Protein AF-A0A9E5JMS5-F1 (afdb_monomer_lite)

Radius of gyration: 12.83 Å; chains: 1; bounding box: 31×19×30 Å

pLDDT: mean 88.84, std 8.73, range [53.75, 96.5]

Structure (mmCIF, N/CA/C/O backbone):
data_AF-A0A9E5JMS5-F1
#
_entry.id   AF-A0A9E5JMS5-F1
#
loop_
_atom_site.group_PDB
_atom_site.id
_atom_site.type_symbol
_atom_site.label_atom_id
_atom_site.label_alt_id
_atom_site.label_comp_id
_atom_site.label_asym_id
_atom_site.label_entity_id
_atom_site.label_seq_id
_atom_site.pdbx_PDB_ins_code
_atom_site.Car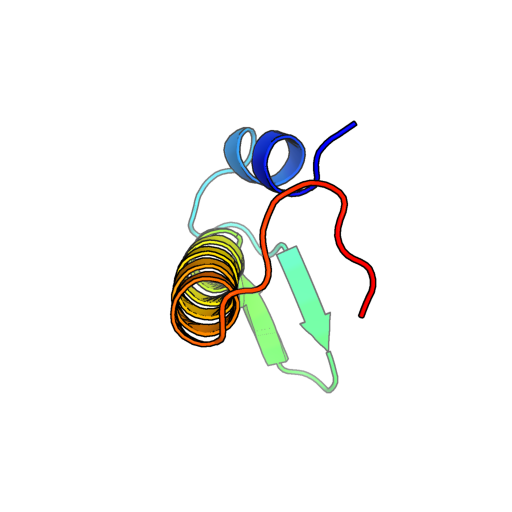tn_x
_atom_site.Cartn_y
_atom_site.Cartn_z
_atom_site.occupancy
_atom_site.B_iso_or_equiv
_atom_site.auth_seq_id
_atom_site.auth_comp_id
_atom_site.auth_asym_id
_atom_site.auth_atom_id
_atom_site.pdbx_PDB_model_num
ATOM 1 N N . MET A 1 1 ? -4.497 17.622 0.260 1.00 53.75 1 MET A N 1
ATOM 2 C CA . MET A 1 1 ? -3.546 16.843 -0.561 1.00 53.75 1 MET A CA 1
ATOM 3 C C . MET A 1 1 ? -3.198 15.574 0.207 1.00 53.75 1 MET A C 1
ATOM 5 O O . MET A 1 1 ? -2.802 15.694 1.357 1.00 53.75 1 MET A O 1
ATOM 9 N N . ASN A 1 2 ? -3.464 14.386 -0.345 1.00 72.69 2 ASN A N 1
ATOM 10 C CA . ASN A 1 2 ? -3.282 13.099 0.341 1.00 72.69 2 ASN A CA 1
ATOM 11 C C . ASN A 1 2 ? -2.104 12.350 -0.306 1.00 72.69 2 ASN A C 1
ATOM 13 O O . ASN A 1 2 ? -2.022 12.270 -1.530 1.00 72.69 2 ASN A O 1
ATOM 17 N N . LEU A 1 3 ? -1.181 11.818 0.499 1.00 70.88 3 LEU A N 1
ATOM 18 C CA . LEU A 1 3 ? -0.025 11.082 -0.017 1.00 70.88 3 LEU A CA 1
ATOM 19 C C . LEU A 1 3 ? -0.453 9.871 -0.860 1.00 70.88 3 LEU A C 1
ATOM 21 O O . LEU A 1 3 ? 0.147 9.616 -1.897 1.00 70.88 3 LEU A O 1
ATOM 25 N N . ALA A 1 4 ? -1.536 9.185 -0.483 1.00 69.94 4 ALA A N 1
ATOM 26 C CA . ALA A 1 4 ? -2.053 8.039 -1.229 1.00 69.94 4 ALA A CA 1
ATOM 27 C C . ALA A 1 4 ? -2.414 8.406 -2.679 1.00 69.94 4 ALA A C 1
ATOM 29 O O . ALA A 1 4 ? -2.007 7.712 -3.604 1.00 69.94 4 ALA A O 1
ATOM 30 N N . THR A 1 5 ? -3.061 9.558 -2.887 1.00 74.44 5 THR A N 1
ATOM 31 C CA . THR A 1 5 ? -3.435 10.027 -4.233 1.00 74.44 5 THR A CA 1
ATOM 32 C C . THR A 1 5 ? -2.238 10.395 -5.111 1.00 74.44 5 THR A C 1
ATOM 34 O O . THR A 1 5 ? -2.321 10.289 -6.325 1.00 74.44 5 THR A O 1
ATOM 37 N N . ILE A 1 6 ? -1.104 10.801 -4.530 1.00 76.31 6 ILE A N 1
ATOM 38 C CA . ILE A 1 6 ? 0.117 11.089 -5.307 1.00 76.31 6 ILE A CA 1
ATOM 39 C C . ILE A 1 6 ? 0.747 9.782 -5.800 1.00 76.31 6 ILE A C 1
ATOM 41 O O . ILE A 1 6 ? 1.308 9.716 -6.894 1.00 76.31 6 ILE A O 1
ATOM 45 N N . LEU A 1 7 ? 0.641 8.724 -4.998 1.00 74.88 7 LEU A N 1
ATOM 46 C CA . LEU A 1 7 ? 1.234 7.434 -5.319 1.00 74.88 7 LEU A CA 1
ATOM 47 C C . LEU A 1 7 ? 0.468 6.716 -6.429 1.00 74.88 7 LEU A C 1
ATOM 49 O O . LEU A 1 7 ? 1.095 6.003 -7.199 1.00 74.88 7 LEU A O 1
ATOM 53 N N . GLU A 1 8 ? -0.849 6.885 -6.548 1.00 75.50 8 GLU A N 1
ATOM 54 C CA . GLU A 1 8 ? -1.684 6.231 -7.572 1.00 75.50 8 GLU A CA 1
ATOM 55 C C . GLU A 1 8 ? -1.290 6.587 -9.015 1.00 75.50 8 GLU A C 1
ATOM 57 O O . GLU A 1 8 ? -1.341 5.719 -9.881 1.00 75.50 8 GLU A O 1
ATOM 62 N N . SER A 1 9 ? -0.797 7.802 -9.267 1.00 82.50 9 SER A N 1
ATOM 63 C CA . SER A 1 9 ? -0.461 8.284 -10.618 1.00 82.50 9 SER A CA 1
ATOM 64 C C . SER A 1 9 ? 0.794 7.664 -11.251 1.00 82.50 9 SER A C 1
ATOM 66 O O . SER A 1 9 ? 1.124 7.993 -12.388 1.00 82.50 9 SER A O 1
ATOM 68 N N . HIS A 1 10 ? 1.516 6.797 -10.536 1.00 87.38 10 HIS A N 1
ATOM 69 C CA . HIS A 1 10 ? 2.808 6.262 -10.972 1.00 87.38 10 HIS A CA 1
ATOM 70 C C . HIS A 1 10 ? 2.745 4.752 -11.265 1.00 87.38 10 HIS A C 1
ATOM 72 O O . HIS A 1 10 ? 2.072 4.016 -10.539 1.00 87.38 10 HIS A O 1
ATOM 78 N N . PRO A 1 11 ? 3.458 4.228 -12.280 1.00 92.12 11 PRO A N 1
ATOM 79 C CA . PRO A 1 11 ? 3.545 2.785 -12.499 1.00 92.12 11 PRO A CA 1
ATOM 80 C C . PRO A 1 11 ? 4.118 2.067 -11.270 1.00 92.12 11 PRO A C 1
ATOM 82 O O . PRO A 1 11 ? 5.038 2.570 -10.628 1.00 92.12 11 PRO A O 1
ATOM 85 N N . GLY A 1 12 ? 3.577 0.891 -10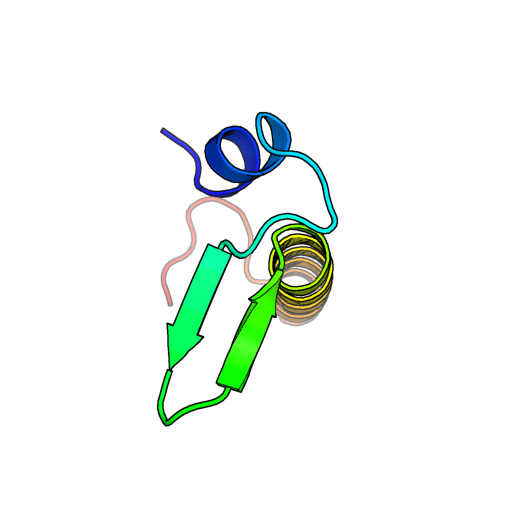.938 1.00 91.94 12 GLY A N 1
ATOM 86 C CA . GLY A 1 12 ? 3.933 0.156 -9.717 1.00 91.94 12 GLY A CA 1
ATOM 87 C C . GLY A 1 12 ? 5.426 -0.138 -9.591 1.00 91.94 12 GLY A C 1
ATOM 88 O O . GLY A 1 12 ? 5.994 0.144 -8.543 1.00 91.94 12 GLY A O 1
ATOM 89 N N . ASP A 1 13 ? 6.049 -0.603 -10.672 1.00 94.00 13 ASP A N 1
ATOM 90 C CA . ASP A 1 13 ? 7.465 -0.996 -10.703 1.00 94.00 13 ASP A CA 1
ATOM 91 C C . ASP A 1 13 ? 8.433 0.187 -10.848 1.00 94.00 13 ASP A C 1
ATOM 93 O O . ASP A 1 13 ? 9.651 0.013 -10.823 1.00 94.00 13 ASP A O 1
ATOM 97 N N . SER A 1 14 ? 7.921 1.413 -11.010 1.00 94.81 14 SER A N 1
ATOM 98 C CA . SER A 1 14 ? 8.784 2.591 -11.081 1.00 94.81 14 SER A CA 1
ATOM 99 C C . SER A 1 14 ? 9.425 2.881 -9.718 1.00 94.81 14 SER A C 1
ATOM 101 O O . SER A 1 14 ? 8.755 2.768 -8.684 1.00 94.81 14 SER A O 1
ATOM 103 N N . PRO A 1 15 ? 10.708 3.286 -9.687 1.00 94.94 15 PRO A N 1
ATOM 104 C CA . PRO A 1 15 ? 11.378 3.668 -8.452 1.00 94.94 15 PRO A CA 1
ATOM 105 C C . PRO A 1 15 ? 10.718 4.915 -7.851 1.00 94.94 15 PRO A C 1
ATOM 107 O O . PRO A 1 15 ? 10.482 5.902 -8.547 1.00 94.94 15 PRO A O 1
ATOM 110 N N . ALA A 1 16 ? 10.441 4.869 -6.550 1.00 93.62 16 ALA A N 1
ATOM 111 C CA . ALA A 1 16 ? 9.814 5.955 -5.801 1.00 93.62 16 ALA A CA 1
ATOM 112 C C . ALA A 1 16 ? 10.779 6.586 -4.788 1.00 93.62 16 ALA A C 1
ATOM 114 O O . ALA A 1 16 ? 10.903 7.807 -4.726 1.00 93.62 16 ALA A O 1
ATOM 115 N N . ILE A 1 17 ? 11.481 5.764 -4.000 1.00 93.88 17 ILE A N 1
ATOM 116 C CA . ILE A 1 17 ? 12.445 6.223 -2.990 1.00 93.88 17 ILE A CA 1
ATOM 117 C C . ILE A 1 17 ? 13.734 5.422 -3.126 1.00 93.88 17 ILE A C 1
ATOM 119 O O . ILE A 1 17 ? 13.706 4.197 -3.191 1.00 93.88 17 ILE A O 1
ATOM 123 N N . ILE A 1 18 ? 14.873 6.111 -3.097 1.00 94.62 18 ILE A N 1
ATOM 124 C CA . ILE A 1 18 ? 16.190 5.486 -2.966 1.00 94.62 18 ILE A CA 1
ATOM 125 C C . ILE A 1 18 ? 16.754 5.890 -1.607 1.00 94.62 18 ILE A C 1
ATOM 127 O O . ILE A 1 18 ? 16.923 7.075 -1.324 1.00 94.62 18 ILE A O 1
ATOM 131 N N . SER A 1 19 ? 17.039 4.908 -0.755 1.00 92.19 19 SER A N 1
ATOM 132 C CA . SER A 1 19 ? 17.577 5.134 0.587 1.00 92.19 19 SER A CA 1
ATOM 133 C C . SER A 1 19 ? 18.658 4.114 0.905 1.00 92.19 19 SER A C 1
ATOM 135 O O . SER A 1 19 ? 18.424 2.910 0.835 1.00 92.19 19 SER A O 1
ATOM 137 N N . ARG A 1 20 ? 19.857 4.595 1.258 1.00 94.88 20 ARG A N 1
ATOM 138 C CA . ARG A 1 20 ? 21.013 3.752 1.627 1.00 94.88 20 ARG A CA 1
ATOM 139 C C . ARG A 1 20 ? 21.291 2.632 0.607 1.00 94.88 20 ARG A C 1
ATOM 141 O O . ARG A 1 20 ? 21.522 1.488 0.982 1.00 94.88 20 ARG A O 1
ATOM 148 N N . GLY A 1 21 ? 21.207 2.956 -0.685 1.00 94.50 21 GLY A N 1
ATOM 149 C CA . GLY A 1 21 ? 21.424 2.004 -1.783 1.00 94.50 21 GLY A CA 1
ATOM 150 C C . GLY A 1 21 ? 20.272 1.025 -2.037 1.00 94.50 21 GLY A C 1
ATOM 151 O O . GLY A 1 21 ? 20.386 0.176 -2.914 1.00 94.50 21 GLY A O 1
ATOM 152 N N . ARG A 1 22 ? 19.159 1.134 -1.304 1.00 96.06 22 ARG A N 1
ATOM 153 C CA . ARG A 1 22 ? 17.946 0.343 -1.534 1.00 96.06 22 ARG A CA 1
ATOM 154 C C . ARG A 1 22 ? 16.914 1.180 -2.274 1.00 96.06 22 ARG A C 1
ATOM 156 O O . ARG A 1 22 ? 16.591 2.288 -1.842 1.00 96.06 22 ARG A O 1
ATOM 163 N N . THR A 1 23 ? 16.391 0.625 -3.358 1.00 96.50 23 THR A N 1
ATOM 164 C CA . THR A 1 23 ? 15.298 1.214 -4.132 1.00 96.50 23 THR A CA 1
ATOM 165 C C . THR A 1 23 ? 13.976 0.631 -3.659 1.00 96.50 23 THR A C 1
ATOM 167 O O . THR A 1 23 ? 13.841 -0.584 -3.543 1.00 96.50 23 THR A O 1
ATOM 170 N N . PHE A 1 24 ? 13.012 1.505 -3.407 1.00 96.12 24 PHE A N 1
ATOM 171 C CA . PHE A 1 24 ? 11.626 1.168 -3.123 1.00 96.12 24 PHE A CA 1
ATOM 172 C C . PHE A 1 24 ? 10.770 1.654 -4.281 1.00 96.12 24 PHE A C 1
ATOM 174 O O . PHE A 1 24 ? 10.900 2.806 -4.713 1.00 96.12 24 PHE A O 1
ATOM 181 N N . THR A 1 25 ? 9.908 0.782 -4.781 1.00 96.38 25 THR A N 1
ATOM 182 C CA . THR A 1 25 ? 8.988 1.077 -5.879 1.00 96.38 25 THR A CA 1
ATOM 183 C C . THR A 1 25 ? 7.695 1.714 -5.371 1.00 96.38 25 THR A C 1
ATOM 185 O O . THR A 1 25 ? 7.390 1.690 -4.174 1.00 96.38 25 THR A O 1
ATOM 188 N N . TYR A 1 26 ? 6.889 2.278 -6.271 1.00 94.69 26 TYR A N 1
ATOM 189 C CA . TYR A 1 26 ? 5.558 2.773 -5.901 1.00 94.69 26 TYR A CA 1
ATOM 190 C C . 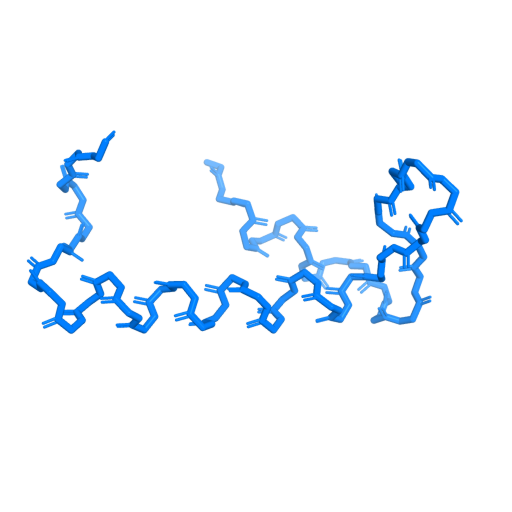TYR A 1 26 ? 4.644 1.652 -5.386 1.00 94.69 26 TYR A C 1
ATOM 192 O O . TYR A 1 26 ? 3.837 1.899 -4.487 1.00 94.69 26 TYR A O 1
ATOM 200 N N . ALA A 1 27 ? 4.777 0.425 -5.900 1.00 94.19 27 ALA A N 1
ATOM 201 C CA . ALA A 1 27 ? 4.064 -0.738 -5.373 1.00 94.19 27 ALA A CA 1
ATOM 202 C C . ALA A 1 27 ? 4.450 -1.025 -3.911 1.00 94.19 27 ALA A C 1
ATOM 204 O O . ALA A 1 27 ? 3.559 -1.173 -3.068 1.00 94.19 27 ALA A O 1
ATOM 205 N N . ASP A 1 28 ? 5.748 -0.991 -3.588 1.00 94.88 28 ASP A N 1
ATOM 206 C CA . ASP A 1 28 ? 6.238 -1.187 -2.216 1.00 94.88 28 ASP A CA 1
ATOM 207 C C . ASP A 1 28 ? 5.671 -0.140 -1.254 1.00 94.88 28 ASP A C 1
ATOM 209 O O . ASP A 1 28 ? 5.287 -0.456 -0.125 1.00 94.88 28 ASP A O 1
ATOM 213 N N . LEU A 1 29 ? 5.610 1.125 -1.682 1.00 92.56 29 LEU A N 1
ATOM 214 C CA . LEU A 1 29 ? 5.070 2.201 -0.849 1.00 92.56 29 LEU A CA 1
ATOM 215 C C . LEU A 1 29 ? 3.565 2.049 -0.621 1.00 92.56 29 LEU A C 1
ATOM 217 O O . LEU A 1 29 ? 3.100 2.240 0.504 1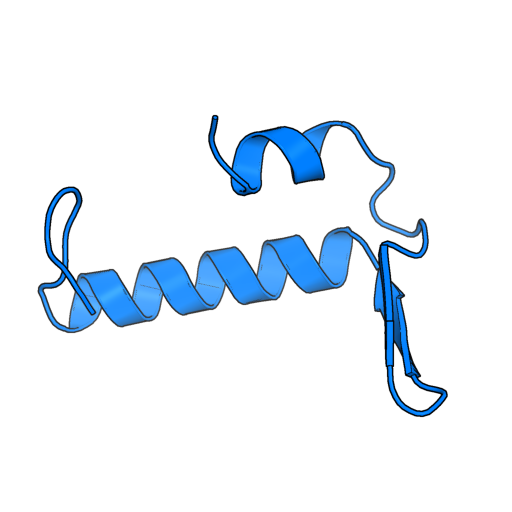.00 92.56 29 LEU A O 1
ATOM 221 N N . ARG A 1 30 ? 2.798 1.676 -1.653 1.00 91.75 30 ARG A N 1
ATOM 222 C CA . ARG A 1 30 ? 1.351 1.434 -1.513 1.00 91.75 30 ARG A CA 1
ATOM 223 C C . ARG A 1 30 ? 1.068 0.300 -0.533 1.00 91.75 30 ARG A C 1
ATOM 225 O O . ARG A 1 30 ? 0.208 0.465 0.330 1.00 91.75 30 ARG A O 1
ATOM 232 N N . ALA A 1 31 ? 1.810 -0.803 -0.626 1.00 92.75 31 ALA A N 1
ATOM 233 C CA . ALA A 1 31 ? 1.673 -1.931 0.292 1.00 92.75 31 ALA A CA 1
ATOM 234 C C . ALA A 1 31 ? 1.980 -1.522 1.745 1.00 92.75 31 ALA A C 1
ATOM 236 O O . ALA A 1 31 ? 1.182 -1.786 2.647 1.00 92.75 31 ALA A O 1
ATOM 237 N N . GLN A 1 32 ? 3.083 -0.800 1.969 1.00 92.06 32 GLN A N 1
ATOM 238 C CA . GLN A 1 32 ? 3.460 -0.312 3.301 1.00 92.06 32 GLN A CA 1
ATOM 239 C C . GLN A 1 32 ? 2.420 0.652 3.887 1.00 92.06 32 GLN A C 1
ATOM 241 O O 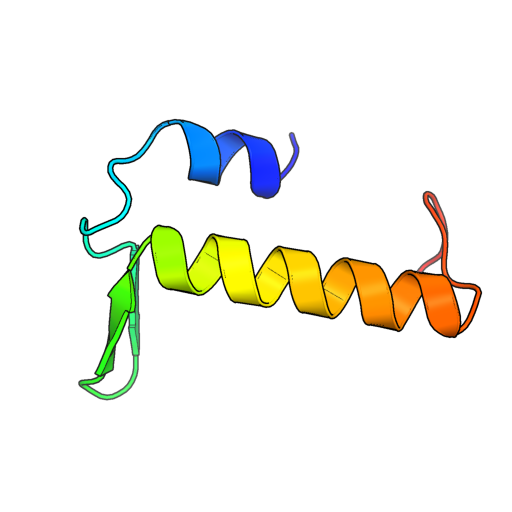. GLN A 1 32 ? 2.051 0.529 5.053 1.00 92.06 32 GLN A O 1
ATOM 246 N N . ILE A 1 33 ? 1.899 1.584 3.084 1.00 91.44 33 ILE A N 1
ATOM 247 C CA . ILE A 1 33 ? 0.873 2.538 3.533 1.00 91.44 33 ILE A CA 1
ATOM 248 C C . ILE A 1 33 ? -0.445 1.832 3.852 1.00 91.44 33 ILE A C 1
ATOM 250 O O . ILE A 1 33 ? -1.094 2.188 4.836 1.00 91.44 33 ILE A O 1
ATOM 254 N N . ALA A 1 34 ? -0.852 0.849 3.045 1.00 91.06 34 ALA A N 1
ATOM 255 C CA . ALA A 1 34 ? -2.051 0.060 3.312 1.00 91.06 34 ALA A CA 1
ATOM 256 C C . ALA A 1 34 ? -1.927 -0.699 4.643 1.00 91.06 34 ALA A C 1
ATOM 258 O O . ALA A 1 34 ? -2.832 -0.623 5.473 1.00 91.06 34 ALA A O 1
ATOM 259 N N . SER A 1 35 ? -0.778 -1.341 4.880 1.00 92.69 35 SER A N 1
ATOM 260 C CA . SER A 1 35 ? -0.494 -2.033 6.140 1.00 92.69 35 SER A CA 1
ATOM 261 C C . SER A 1 35 ? -0.494 -1.079 7.336 1.00 92.69 35 SER A C 1
ATOM 263 O O . SER A 1 35 ? -1.145 -1.370 8.337 1.00 92.69 35 SER A O 1
ATOM 265 N N . LEU A 1 36 ? 0.183 0.070 7.231 1.00 92.00 36 LEU A N 1
ATOM 266 C CA . LEU A 1 36 ? 0.222 1.066 8.303 1.00 92.00 36 LEU A CA 1
ATOM 267 C C . LEU A 1 36 ? -1.180 1.590 8.627 1.00 92.00 36 LEU A C 1
ATOM 269 O O . LEU A 1 36 ? -1.541 1.706 9.792 1.00 92.00 36 LEU A O 1
ATOM 273 N N . ARG A 1 37 ? -1.994 1.877 7.604 1.00 89.31 37 ARG A N 1
ATOM 274 C CA . ARG A 1 37 ? -3.378 2.327 7.798 1.00 89.31 37 ARG A CA 1
ATOM 275 C C . ARG A 1 37 ? -4.213 1.290 8.545 1.00 89.31 37 ARG A C 1
ATOM 277 O O . ARG A 1 37 ? -4.972 1.681 9.425 1.00 89.31 37 ARG A O 1
ATOM 284 N N . GLY A 1 38 ? -4.076 0.012 8.190 1.00 92.12 38 GLY A N 1
ATOM 285 C CA . GLY A 1 38 ? -4.736 -1.085 8.898 1.00 92.12 38 GLY A CA 1
ATOM 286 C C . GLY A 1 38 ? -4.351 -1.106 10.375 1.00 92.12 38 GLY A C 1
ATOM 287 O O . GLY A 1 38 ? -5.226 -0.995 11.227 1.00 92.12 38 GLY A O 1
ATOM 288 N N . ALA A 1 39 ? -3.048 -1.106 10.662 1.00 94.19 39 ALA A N 1
ATOM 289 C CA . ALA A 1 39 ? -2.537 -1.144 12.031 1.00 94.19 39 ALA A CA 1
ATOM 290 C C . ALA A 1 39 ? -2.989 0.062 12.874 1.00 94.19 39 ALA A C 1
ATOM 292 O O . ALA A 1 39 ? -3.382 -0.100 14.026 1.00 94.19 39 ALA A O 1
ATOM 293 N N . LEU A 1 40 ? -2.974 1.273 12.303 1.00 93.06 40 LEU A N 1
ATOM 294 C CA . LEU A 1 40 ? -3.461 2.477 12.988 1.00 93.06 40 LEU A CA 1
ATOM 295 C C . LEU A 1 40 ? -4.958 2.393 13.303 1.00 93.06 40 LEU A C 1
ATOM 297 O O . LEU A 1 40 ? -5.383 2.745 14.401 1.00 93.06 40 LEU A O 1
ATOM 301 N N . HIS A 1 41 ? -5.747 1.887 12.359 1.00 93.25 41 HIS A N 1
ATOM 302 C CA . HIS A 1 41 ? -7.175 1.691 12.563 1.00 93.25 41 HIS A CA 1
ATOM 303 C C . HIS A 1 41 ? -7.459 0.638 13.648 1.00 93.25 41 HIS A C 1
ATOM 305 O O . HIS A 1 41 ? -8.373 0.819 14.449 1.00 93.25 41 HIS A O 1
ATOM 311 N N . GLU A 1 42 ? -6.668 -0.437 13.717 1.00 94.12 42 GLU A N 1
ATOM 312 C CA . GLU A 1 42 ? -6.794 -1.475 14.753 1.00 94.12 42 GLU A CA 1
ATOM 313 C C . GLU A 1 42 ? -6.531 -0.947 16.168 1.00 94.12 42 GLU A C 1
ATOM 315 O O . GLU A 1 42 ? -7.191 -1.379 17.110 1.00 94.12 42 GLU A O 1
ATOM 320 N N . ILE A 1 43 ? -5.631 0.029 16.328 1.00 95.50 43 ILE A N 1
ATOM 321 C CA . ILE A 1 43 ? -5.380 0.687 17.623 1.00 95.50 43 ILE A CA 1
ATOM 322 C C . ILE A 1 43 ? -6.334 1.863 17.904 1.00 95.50 43 ILE A C 1
ATOM 324 O O . ILE A 1 43 ? -6.115 2.628 18.841 1.00 95.50 43 ILE A O 1
ATOM 328 N N . GLY A 1 44 ? -7.399 2.006 17.108 1.00 93.88 44 GLY A N 1
ATOM 329 C CA . GLY A 1 44 ? -8.451 3.005 17.304 1.00 93.88 44 GLY A CA 1
ATOM 330 C C . GLY A 1 44 ? -8.100 4.411 16.818 1.00 93.88 44 GLY A C 1
ATOM 331 O O .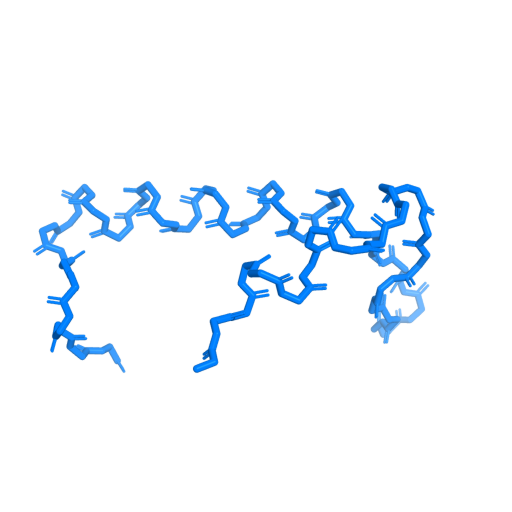 GLY A 1 44 ? -8.843 5.344 17.111 1.00 93.88 44 GLY A O 1
ATOM 332 N N . ILE A 1 45 ? -7.000 4.576 16.077 1.00 92.69 45 ILE A N 1
ATOM 333 C CA . ILE A 1 45 ? -6.583 5.869 15.532 1.00 92.69 45 ILE A CA 1
ATOM 334 C C . ILE A 1 45 ? -7.230 6.060 14.165 1.00 92.69 45 ILE A C 1
ATOM 336 O O . ILE A 1 45 ? -6.927 5.372 13.183 1.00 92.69 45 ILE A O 1
ATOM 340 N N . GLY A 1 46 ? -8.147 7.017 14.115 1.00 88.38 46 GLY A N 1
ATOM 341 C CA . GLY A 1 46 ? -8.954 7.340 12.957 1.00 88.38 46 GLY A CA 1
ATOM 342 C C . GLY A 1 46 ? -8.539 8.631 12.262 1.00 88.38 46 GLY A C 1
ATOM 343 O O . GLY A 1 46 ? -7.511 9.264 12.511 1.00 88.38 46 GLY A O 1
ATOM 344 N N . LYS A 1 47 ? -9.382 9.043 11.317 1.00 85.00 47 LYS A N 1
ATOM 345 C CA . LYS A 1 47 ? -9.203 10.303 10.598 1.00 85.00 47 LYS A CA 1
ATOM 346 C C . LYS A 1 47 ? -9.411 11.480 11.555 1.00 85.00 47 LYS A C 1
ATOM 348 O O . LYS A 1 47 ? -10.500 11.646 12.086 1.00 85.00 47 LYS A O 1
ATOM 353 N N . GLY A 1 48 ? -8.412 12.353 11.652 1.00 88.06 48 GLY A N 1
ATOM 354 C CA . GLY A 1 48 ? -8.463 13.560 12.489 1.00 88.06 48 GLY A CA 1
ATOM 355 C C . GLY A 1 48 ? -7.710 13.414 13.810 1.00 88.06 48 GLY A C 1
ATOM 356 O O . GLY A 1 48 ? -7.359 14.430 14.412 1.00 88.06 48 GLY A O 1
ATOM 357 N N . ASP A 1 49 ? -7.385 12.180 14.193 1.00 88.31 49 ASP A N 1
ATOM 358 C CA . ASP A 1 49 ? -6.510 11.893 15.322 1.00 88.31 49 ASP A CA 1
ATOM 359 C C . ASP A 1 49 ? -5.054 12.221 14.972 1.00 88.31 49 ASP A C 1
ATOM 361 O O . ASP A 1 49 ? -4.661 12.268 13.800 1.00 88.31 49 ASP A O 1
ATOM 365 N N . ARG A 1 50 ? -4.250 12.505 16.000 1.00 85.62 50 ARG A N 1
ATOM 366 C CA . ARG A 1 50 ? -2.844 12.909 15.857 1.00 85.62 50 ARG A CA 1
ATOM 367 C C . ARG A 1 50 ? -1.929 11.861 16.484 1.00 85.62 50 ARG A C 1
ATOM 369 O O . ARG A 1 50 ? -2.237 11.345 17.555 1.00 85.62 50 ARG A O 1
ATOM 376 N N . LEU A 1 51 ? -0.823 11.596 15.792 1.00 82.69 51 LEU A N 1
ATOM 377 C CA . LEU A 1 51 ? 0.276 10.693 16.143 1.00 82.69 51 LEU A CA 1
ATOM 378 C C . LEU A 1 51 ? 1.567 11.493 16.301 1.00 82.69 51 LEU A C 1
ATOM 380 O O . LEU A 1 51 ? 1.730 12.463 15.522 1.00 82.69 51 LEU A O 1
#

Sequence (51 aa):
MNLATILESHPGDSPAIISRGRTFTYADLRAQIASLRGALHEIGIGKGDRL

Secondary structure (DSSP, 8-state):
--HHHHHHTS-TTSEEEEETTEEEEHHHHHHHHHHHHHHHHHTT--TT---

Foldseek 3Di:
DDPLVVLVVDDFQDFDDADPNDTDGSVNVNVVVVVVVVVCVVVVNDPPRDD